Protein AF-A0A1J1DWV6-F1 (afdb_monomer_lite)

Secondary structure (DSSP, 8-state):
-HHHHTTS-TTS-EEEES-GGGGHHHHHT-TTEEEE-GGGT-S-SSS----

Sequence (51 aa):
MPIVESRASKESTIYTDGFKSYDGLVNFGYKGHYRVKHGENEFAKGPNHIN

Radius of gyration: 12.49 Å; chains: 1; bounding box: 33×18×24 Å

Foldseek 3Di:
DVVCVVPDDLADQDEDEPDPVCVCNVVVNNPNYHYDDVVVVCPDDDDDDDD

Structure (mmCIF, N/CA/C/O backbone):
data_AF-A0A1J1DWV6-F1
#
_entry.id   AF-A0A1J1DWV6-F1
#
loop_
_atom_site.group_PDB
_atom_site.id
_atom_site.type_symbol
_atom_site.label_atom_id
_atom_site.label_alt_id
_atom_site.label_comp_id
_atom_site.label_asym_id
_atom_site.label_entity_id
_atom_site.label_seq_id
_atom_site.pdbx_PDB_ins_code
_atom_site.Cartn_x
_atom_site.Cartn_y
_atom_site.Cartn_z
_atom_site.occupancy
_atom_site.B_iso_or_equiv
_atom_site.auth_seq_id
_atom_site.auth_comp_id
_atom_site.auth_asym_id
_atom_site.auth_atom_id
_atom_site.pdbx_PDB_model_num
ATOM 1 N N . MET A 1 1 ? -12.766 -3.996 2.787 1.00 71.50 1 MET A N 1
ATOM 2 C CA . MET A 1 1 ? -11.987 -5.122 2.216 1.00 71.50 1 MET A CA 1
ATOM 3 C C .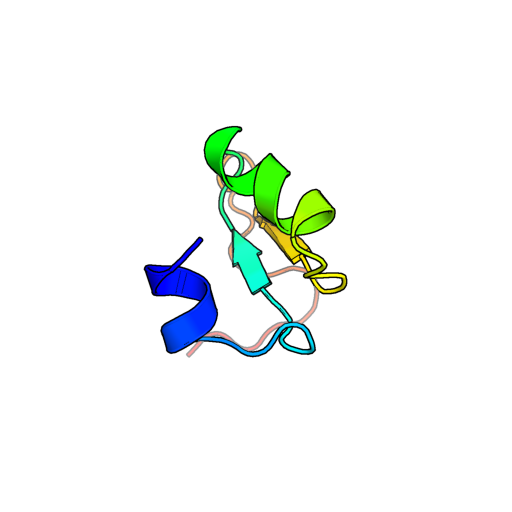 MET A 1 1 ? -11.775 -6.126 3.342 1.00 71.50 1 MET A C 1
ATOM 5 O O . MET A 1 1 ? -10.790 -6.005 4.064 1.00 71.50 1 MET A O 1
ATOM 9 N N . PRO A 1 2 ? -12.679 -7.101 3.525 1.00 74.38 2 PRO A N 1
ATOM 10 C CA . PRO A 1 2 ? -12.782 -7.829 4.793 1.00 74.38 2 PRO A CA 1
ATOM 11 C C . PRO A 1 2 ? -11.520 -8.630 5.149 1.00 74.38 2 PRO A C 1
ATOM 13 O O . PRO A 1 2 ? -11.139 -8.702 6.312 1.00 74.38 2 PRO A O 1
ATOM 16 N N . ILE A 1 3 ? -10.823 -9.178 4.149 1.00 82.44 3 ILE A N 1
ATOM 17 C CA . ILE A 1 3 ? -9.606 -9.972 4.369 1.00 82.44 3 ILE A CA 1
ATOM 18 C C . ILE A 1 3 ? -8.443 -9.091 4.850 1.00 82.44 3 ILE A C 1
ATOM 20 O O . ILE A 1 3 ? -7.779 -9.446 5.819 1.00 82.44 3 ILE A O 1
ATOM 24 N N . VAL A 1 4 ? -8.216 -7.929 4.228 1.00 82.56 4 VAL A N 1
ATOM 25 C CA . VAL A 1 4 ? -7.122 -7.017 4.616 1.00 82.56 4 VAL A CA 1
ATOM 26 C C . VAL A 1 4 ? -7.394 -6.405 5.989 1.00 82.56 4 VAL A C 1
ATOM 28 O O . VAL A 1 4 ? -6.503 -6.386 6.830 1.00 82.56 4 VAL A O 1
ATOM 31 N N . GLU A 1 5 ? -8.638 -6.006 6.262 1.00 84.94 5 GLU A N 1
ATOM 32 C CA . GLU A 1 5 ? -9.044 -5.448 7.561 1.00 84.94 5 GLU A CA 1
ATOM 33 C C . GLU A 1 5 ? -8.912 -6.468 8.703 1.00 84.94 5 GLU A C 1
ATOM 35 O O . GLU A 1 5 ? -8.596 -6.091 9.826 1.00 84.94 5 GLU A O 1
ATOM 40 N N . SER A 1 6 ? -9.074 -7.767 8.421 1.00 88.38 6 SER A N 1
ATOM 41 C CA . SER A 1 6 ? -8.847 -8.832 9.412 1.00 88.38 6 SER A CA 1
ATOM 42 C C . SER A 1 6 ? -7.369 -9.130 9.695 1.00 88.38 6 SER A C 1
ATOM 44 O O . SER A 1 6 ? -7.055 -9.828 10.658 1.00 88.38 6 SER A O 1
ATOM 46 N N . ARG A 1 7 ? -6.456 -8.654 8.840 1.00 87.31 7 ARG A N 1
ATOM 47 C CA . ARG A 1 7 ? -5.027 -9.007 8.865 1.00 87.31 7 ARG A CA 1
ATOM 48 C C . ARG A 1 7 ? -4.111 -7.818 9.152 1.00 87.31 7 ARG A C 1
ATOM 50 O O . ARG A 1 7 ? -2.991 -8.038 9.598 1.00 87.31 7 ARG A O 1
ATOM 57 N N . ALA A 1 8 ? -4.561 -6.591 8.895 1.00 86.19 8 ALA A N 1
ATOM 58 C CA . ALA A 1 8 ? -3.771 -5.376 9.041 1.00 86.19 8 ALA A CA 1
ATOM 59 C C . ALA A 1 8 ? -4.628 -4.198 9.527 1.00 86.19 8 ALA A C 1
ATOM 61 O O . ALA A 1 8 ? -5.724 -3.945 9.014 1.00 86.19 8 ALA A O 1
ATOM 62 N N . SER A 1 9 ? -4.083 -3.442 10.485 1.00 88.12 9 SER A N 1
ATOM 63 C CA . SER A 1 9 ? -4.671 -2.185 10.958 1.00 88.12 9 SER A CA 1
ATOM 64 C C . SER A 1 9 ? -4.580 -1.109 9.874 1.00 88.12 9 SER A C 1
ATOM 66 O O . SER A 1 9 ? -3.680 -1.123 9.035 1.00 88.12 9 SER A O 1
ATOM 68 N N . LYS A 1 10 ? -5.478 -0.120 9.912 1.00 87.50 10 LYS A N 1
ATOM 69 C CA . LYS A 1 10 ? -5.425 1.049 9.013 1.00 87.50 10 LYS A CA 1
ATOM 70 C C . LYS A 1 10 ? -4.179 1.915 9.223 1.00 87.50 10 LYS A C 1
ATOM 72 O O . LYS A 1 10 ? -3.787 2.659 8.329 1.00 87.50 10 LYS A O 1
ATOM 77 N N . GLU A 1 11 ? -3.562 1.798 10.394 1.00 89.00 11 GLU A N 1
ATOM 78 C CA . GLU A 1 11 ? -2.310 2.465 10.766 1.00 89.00 11 GLU A CA 1
ATOM 79 C C . GLU A 1 11 ? -1.072 1.722 10.248 1.00 89.00 11 GLU A C 1
ATOM 81 O O . GLU A 1 11 ? 0.037 2.248 10.314 1.00 89.00 11 GLU A O 1
ATOM 86 N N . SER A 1 12 ? -1.238 0.497 9.741 1.00 88.94 12 SER A N 1
ATOM 87 C CA . SER A 1 12 ? -0.131 -0.288 9.211 1.00 88.94 12 SER A CA 1
ATOM 88 C C . SER A 1 12 ? 0.430 0.330 7.930 1.00 88.94 12 SER A C 1
ATOM 90 O O . SER A 1 12 ? -0.302 0.809 7.061 1.00 88.94 12 SER A O 1
ATOM 92 N N . THR A 1 13 ? 1.749 0.242 7.789 1.00 89.19 13 THR A N 1
ATOM 93 C CA . THR A 1 13 ? 2.434 0.497 6.523 1.00 89.19 13 THR A CA 1
ATOM 94 C C . THR A 1 13 ? 2.266 -0.719 5.616 1.00 89.19 13 THR A C 1
ATOM 96 O O . THR A 1 13 ? 2.693 -1.817 5.969 1.00 89.19 13 THR A O 1
ATOM 99 N N . ILE A 1 14 ? 1.642 -0.532 4.455 1.00 88.62 14 ILE A N 1
ATOM 100 C CA . ILE A 1 14 ? 1.339 -1.596 3.496 1.00 88.62 14 ILE A CA 1
ATOM 101 C C . ILE A 1 14 ? 2.083 -1.309 2.198 1.00 88.62 14 ILE A C 1
ATOM 103 O O . ILE A 1 14 ? 1.892 -0.260 1.588 1.00 88.62 14 ILE A O 1
ATOM 107 N N . TYR A 1 15 ? 2.873 -2.275 1.743 1.00 87.38 15 TYR A N 1
ATOM 108 C CA . TYR A 1 15 ? 3.499 -2.256 0.427 1.00 87.38 15 TYR A CA 1
ATOM 109 C C . TYR A 1 15 ? 2.744 -3.220 -0.486 1.00 87.38 15 TYR A C 1
ATOM 111 O O . TYR A 1 15 ? 2.587 -4.388 -0.139 1.00 87.38 15 TYR A O 1
ATOM 119 N N . THR A 1 16 ? 2.250 -2.742 -1.628 1.00 86.38 16 THR A N 1
ATOM 120 C CA . THR A 1 16 ? 1.588 -3.596 -2.625 1.00 86.38 16 THR A CA 1
ATOM 121 C C . THR A 1 16 ? 2.207 -3.431 -3.998 1.00 86.38 16 THR A C 1
ATOM 123 O O . THR A 1 16 ? 2.763 -2.383 -4.330 1.00 86.38 16 THR A O 1
ATOM 126 N N . ASP A 1 17 ? 1.999 -4.426 -4.843 1.00 83.38 17 ASP A N 1
ATOM 127 C CA . ASP A 1 17 ? 2.366 -4.364 -6.251 1.00 83.38 17 ASP A CA 1
ATOM 128 C C . ASP A 1 17 ? 1.551 -3.287 -6.989 1.00 83.38 17 ASP A C 1
ATOM 130 O O . ASP A 1 17 ? 0.538 -2.772 -6.501 1.00 83.38 17 ASP A O 1
ATOM 134 N N . GLY A 1 18 ? 1.967 -2.963 -8.214 1.00 80.88 18 GLY A N 1
ATOM 135 C CA . GLY A 1 18 ? 1.349 -1.932 -9.055 1.00 80.88 18 GLY A CA 1
ATOM 136 C C . GLY A 1 18 ? -0.040 -2.257 -9.629 1.00 80.88 18 GLY A C 1
ATOM 137 O O . GLY A 1 18 ? -0.472 -1.581 -10.564 1.00 80.88 18 GLY A O 1
ATOM 138 N N . PHE A 1 19 ? -0.742 -3.277 -9.130 1.00 84.88 19 PHE A N 1
ATOM 139 C CA . PHE A 1 19 ? -2.077 -3.633 -9.616 1.00 84.88 19 PHE A CA 1
ATOM 140 C C . PHE A 1 19 ? -3.146 -2.644 -9.141 1.00 84.88 19 PHE A C 1
ATOM 142 O O . PHE A 1 19 ? -3.253 -2.334 -7.957 1.00 84.88 19 PHE A O 1
ATOM 149 N N . LYS A 1 20 ? -4.005 -2.213 -10.076 1.00 83.38 20 LYS A N 1
ATOM 150 C CA . LYS A 1 20 ? -5.081 -1.229 -9.839 1.00 83.38 20 LYS A CA 1
ATOM 151 C C . LYS A 1 20 ? -6.099 -1.660 -8.777 1.00 83.38 20 LYS A C 1
ATOM 153 O O . LYS A 1 20 ? -6.791 -0.822 -8.211 1.00 83.38 20 LYS A O 1
ATOM 158 N N . SER A 1 21 ? -6.205 -2.958 -8.490 1.00 84.00 21 SER A N 1
ATOM 159 C CA . SER A 1 21 ? -7.074 -3.491 -7.433 1.00 84.00 21 SER A CA 1
ATOM 160 C C . SER A 1 21 ? -6.722 -2.952 -6.043 1.00 84.00 21 SER A C 1
ATOM 162 O O . SER A 1 21 ? -7.595 -2.891 -5.178 1.00 84.00 21 SER A O 1
ATOM 164 N N . TYR A 1 22 ? -5.468 -2.542 -5.827 1.00 85.12 22 TYR A N 1
ATOM 165 C CA . TYR A 1 22 ? -4.997 -2.008 -4.551 1.00 85.12 22 TYR A CA 1
ATOM 166 C C . TYR A 1 22 ? -5.261 -0.509 -4.374 1.00 85.12 22 TYR A C 1
ATOM 168 O O . TYR A 1 22 ? -5.123 -0.005 -3.265 1.00 85.12 22 TYR A O 1
ATOM 176 N N . ASP A 1 23 ? -5.727 0.198 -5.406 1.00 82.75 23 ASP A N 1
ATOM 177 C CA . ASP A 1 23 ? -5.999 1.647 -5.352 1.00 82.75 23 ASP A CA 1
ATOM 178 C C . ASP A 1 23 ? -7.117 1.970 -4.359 1.00 82.75 23 ASP A C 1
ATOM 180 O O . ASP A 1 23 ? -7.147 3.037 -3.746 1.00 82.75 23 ASP A O 1
ATOM 184 N N . GLY A 1 24 ? -8.007 1.000 -4.134 1.00 85.69 24 GLY A N 1
ATOM 185 C CA . GLY A 1 24 ? -9.044 1.087 -3.118 1.00 85.69 24 GLY A CA 1
ATOM 186 C C . GLY A 1 24 ? -8.495 1.245 -1.698 1.00 85.69 24 GLY A C 1
ATOM 187 O O . GLY A 1 24 ? -9.190 1.828 -0.873 1.00 85.69 24 GLY A O 1
ATOM 188 N N . LEU A 1 25 ? -7.271 0.788 -1.393 1.00 86.69 25 LEU A N 1
ATOM 189 C CA . LEU A 1 25 ? -6.698 0.861 -0.039 1.00 86.69 25 LEU A CA 1
ATOM 190 C C . LEU A 1 25 ? -6.619 2.303 0.478 1.00 86.69 25 LEU A C 1
ATOM 192 O O . LEU A 1 25 ? -6.943 2.550 1.642 1.00 86.69 25 LEU A O 1
ATOM 196 N N . VAL A 1 26 ? -6.309 3.257 -0.403 1.00 83.25 26 VAL A N 1
ATOM 197 C CA . VAL A 1 26 ? -6.322 4.691 -0.083 1.00 83.25 26 VAL A CA 1
ATOM 198 C C . VAL A 1 26 ? -7.722 5.132 0.357 1.00 83.25 26 VAL A C 1
ATOM 200 O O . VAL A 1 26 ? -7.876 5.760 1.404 1.00 83.25 26 VAL A O 1
ATOM 203 N N . ASN A 1 27 ? -8.756 4.720 -0.382 1.00 84.50 27 ASN A N 1
ATOM 204 C CA . ASN A 1 27 ? -10.153 5.045 -0.0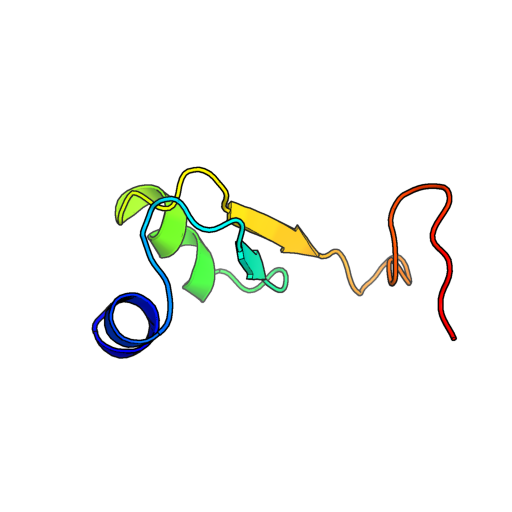78 1.00 84.50 27 ASN A CA 1
ATOM 205 C C . ASN A 1 27 ? -10.660 4.358 1.203 1.00 84.50 27 ASN A C 1
ATOM 207 O O . ASN A 1 27 ? -11.531 4.894 1.883 1.00 84.50 27 ASN A O 1
ATOM 211 N N . PHE A 1 28 ? -10.108 3.196 1.566 1.00 84.88 28 PHE A N 1
ATOM 212 C CA . PHE A 1 28 ? -10.445 2.483 2.808 1.00 84.88 28 PHE A CA 1
ATOM 213 C C . PHE A 1 28 ? -9.743 3.049 4.060 1.00 84.88 28 PHE A C 1
ATOM 215 O O . PHE A 1 28 ? -10.068 2.647 5.187 1.00 84.88 28 PHE A O 1
ATOM 222 N N . GLY A 1 29 ? -8.840 4.021 3.886 1.00 85.38 29 GLY A N 1
ATOM 223 C CA . GLY A 1 29 ? -8.169 4.736 4.972 1.00 85.38 29 GLY A CA 1
ATOM 224 C C . GLY A 1 29 ? -6.781 4.206 5.330 1.00 85.38 29 GLY A C 1
ATOM 225 O O . GLY A 1 29 ? -6.250 4.589 6.371 1.00 85.38 29 GLY A O 1
ATOM 226 N N . TYR A 1 30 ? -6.179 3.363 4.487 1.00 88.50 30 TYR A N 1
ATOM 227 C CA . TYR A 1 30 ? -4.803 2.894 4.660 1.00 88.50 30 TYR A CA 1
ATOM 228 C C . TYR A 1 30 ? -3.819 3.963 4.178 1.00 88.50 30 TYR A C 1
ATOM 230 O O . TYR A 1 30 ? -3.342 3.940 3.046 1.00 88.50 30 TYR A O 1
ATOM 238 N N . LYS A 1 31 ? -3.534 4.941 5.045 1.00 84.06 31 LYS A N 1
ATOM 239 C CA . LYS A 1 31 ? -2.672 6.093 4.717 1.00 84.06 31 LYS A CA 1
ATOM 240 C C . LYS A 1 31 ? -1.210 5.705 4.476 1.00 84.06 31 LYS A C 1
ATOM 242 O O . LYS A 1 31 ? -0.519 6.397 3.740 1.00 84.06 31 LYS A O 1
ATOM 247 N N . GLY A 1 32 ? -0.751 4.607 5.076 1.00 85.44 32 GLY A N 1
ATOM 248 C CA . GLY A 1 32 ? 0.592 4.055 4.890 1.00 85.44 32 GLY A CA 1
ATOM 249 C C . GLY A 1 32 ? 0.725 3.143 3.668 1.00 85.44 32 GLY A C 1
ATOM 250 O O . GLY A 1 32 ? 1.522 2.211 3.711 1.00 85.44 32 GLY A O 1
ATOM 251 N N . HIS A 1 33 ? -0.086 3.335 2.6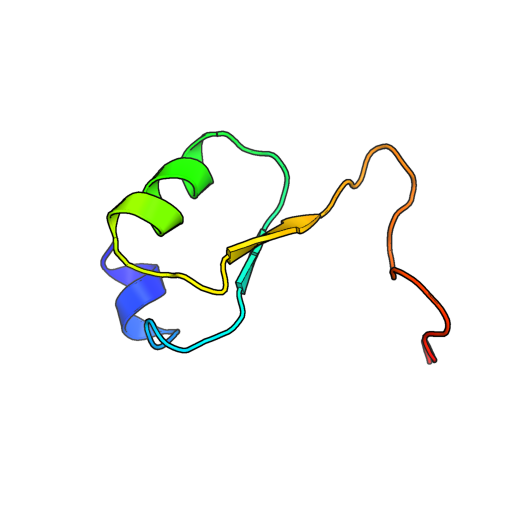24 1.00 89.25 33 HIS A N 1
ATOM 252 C CA . HIS A 1 33 ? -0.057 2.503 1.421 1.00 89.25 33 HIS A CA 1
ATOM 253 C C . HIS A 1 33 ? 0.997 2.994 0.420 1.00 89.25 33 HIS A C 1
ATOM 255 O O . HIS A 1 33 ? 0.950 4.131 -0.046 1.00 89.25 33 HIS A O 1
ATOM 261 N N . TYR A 1 34 ? 1.928 2.111 0.061 1.00 87.31 34 TYR A N 1
ATOM 262 C CA . TYR A 1 34 ? 3.015 2.368 -0.879 1.00 87.31 34 TYR A CA 1
ATOM 263 C C . TYR A 1 34 ? 3.031 1.313 -1.988 1.00 87.31 34 TYR A C 1
ATOM 265 O O . TYR A 1 34 ? 2.705 0.146 -1.765 1.00 87.31 34 TYR A O 1
ATOM 273 N N . ARG A 1 35 ? 3.450 1.715 -3.193 1.00 86.38 35 ARG A N 1
ATOM 274 C CA . ARG A 1 35 ? 3.605 0.800 -4.330 1.00 86.38 35 ARG A CA 1
ATOM 275 C C . ARG A 1 35 ? 5.045 0.346 -4.504 1.00 86.38 35 ARG A C 1
ATOM 277 O O . ARG A 1 35 ? 5.953 1.177 -4.538 1.00 86.38 35 ARG A O 1
ATOM 284 N N . VAL A 1 36 ? 5.21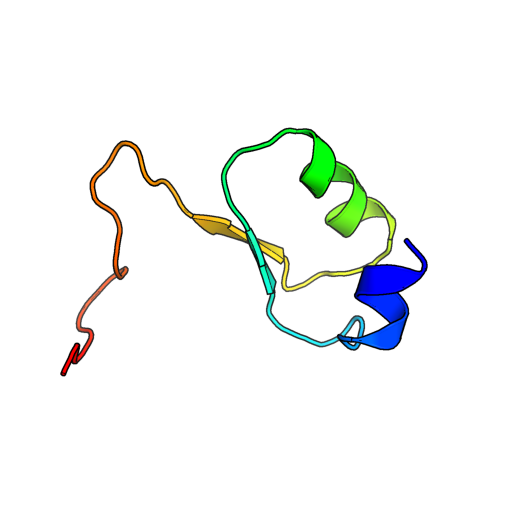7 -0.954 -4.703 1.00 82.19 36 VAL A N 1
ATOM 285 C CA . VAL A 1 36 ? 6.481 -1.567 -5.115 1.00 82.19 36 VAL A CA 1
ATOM 286 C C . VAL A 1 36 ? 6.526 -1.630 -6.642 1.00 82.19 36 VAL A C 1
ATOM 288 O O . VAL A 1 3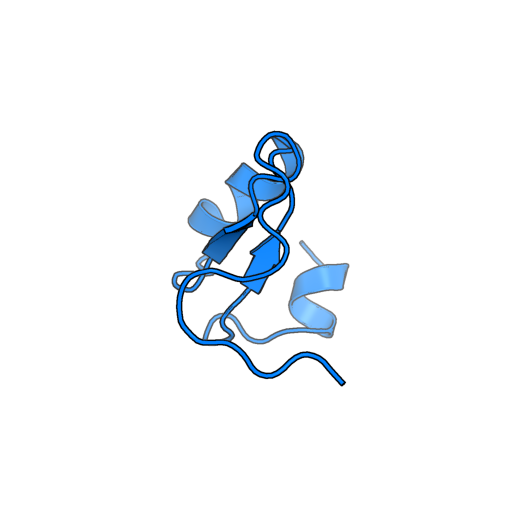6 ? 5.574 -2.075 -7.291 1.00 82.19 36 VAL A O 1
ATOM 291 N N . LYS A 1 37 ? 7.625 -1.156 -7.239 1.00 78.75 37 LYS A N 1
ATOM 292 C CA . LYS A 1 37 ? 7.836 -1.187 -8.689 1.00 78.75 37 LYS A CA 1
ATOM 293 C C . LYS A 1 37 ? 8.704 -2.380 -9.091 1.00 78.75 37 LYS A C 1
ATOM 295 O O . LYS A 1 37 ? 9.903 -2.255 -9.324 1.00 78.75 37 LYS A O 1
ATOM 300 N N . HIS A 1 38 ? 8.080 -3.539 -9.266 1.00 71.56 38 HIS A N 1
ATOM 301 C CA . HIS A 1 38 ? 8.804 -4.751 -9.675 1.00 71.56 38 HIS A CA 1
ATOM 302 C C . HIS A 1 38 ? 9.524 -4.628 -11.028 1.00 71.56 38 HIS A C 1
ATOM 304 O O . HIS A 1 38 ? 10.566 -5.245 -11.215 1.00 71.56 38 HIS A O 1
ATOM 310 N N . GLY A 1 39 ? 9.023 -3.796 -11.951 1.00 67.62 39 GLY A N 1
ATOM 311 C CA . GLY A 1 39 ? 9.639 -3.585 -13.269 1.00 67.62 39 GLY A CA 1
ATOM 312 C C . GLY A 1 39 ? 10.998 -2.873 -13.247 1.00 67.62 39 GLY A C 1
ATOM 313 O O . GLY A 1 39 ? 11.717 -2.925 -14.237 1.00 67.62 39 GLY A O 1
ATOM 314 N N . GLU A 1 40 ? 11.366 -2.238 -12.132 1.00 70.00 40 GLU A N 1
ATOM 315 C CA . GLU A 1 40 ? 12.664 -1.571 -11.951 1.00 70.00 40 GLU A CA 1
ATOM 316 C C . GLU A 1 40 ? 13.641 -2.437 -11.121 1.00 70.00 40 GLU A C 1
ATOM 318 O O . GLU A 1 40 ? 14.650 -1.931 -10.640 1.00 70.00 40 GLU A O 1
ATOM 323 N N . ASN A 1 41 ? 13.357 -3.740 -10.933 1.00 63.03 41 ASN A N 1
ATOM 324 C CA . ASN A 1 41 ? 14.077 -4.631 -10.002 1.00 63.03 41 ASN A CA 1
ATOM 325 C C . ASN A 1 41 ? 14.168 -4.057 -8.579 1.00 63.03 41 ASN A C 1
ATOM 327 O O . ASN A 1 41 ? 15.123 -4.301 -7.840 1.00 63.03 41 ASN A O 1
ATOM 331 N N . GLU A 1 42 ? 13.163 -3.276 -8.191 1.00 64.81 42 GLU A N 1
ATOM 332 C CA . GLU A 1 42 ? 13.143 -2.549 -6.934 1.00 64.81 42 GLU A CA 1
ATOM 333 C C . GLU A 1 42 ? 12.772 -3.506 -5.791 1.00 64.81 42 GLU A C 1
ATOM 335 O O . GLU A 1 42 ? 11.639 -3.547 -5.320 1.00 64.81 42 GLU A O 1
ATOM 340 N N . PHE A 1 43 ? 13.731 -4.341 -5.386 1.00 66.81 43 PHE A N 1
ATOM 341 C CA . PHE A 1 43 ? 13.586 -5.243 -4.241 1.00 66.81 43 PHE A CA 1
ATOM 342 C C . PHE A 1 43 ? 13.715 -4.484 -2.913 1.00 66.81 43 PHE A C 1
ATOM 344 O O . PHE A 1 43 ? 13.086 -4.842 -1.921 1.00 66.81 43 PHE A O 1
ATOM 351 N N . ALA A 1 44 ? 14.501 -3.403 -2.894 1.00 65.44 44 ALA A N 1
ATOM 352 C CA . ALA A 1 44 ? 14.638 -2.521 -1.745 1.00 65.44 44 ALA A CA 1
ATOM 353 C C . ALA A 1 44 ? 15.020 -1.097 -2.190 1.00 65.44 44 ALA A C 1
ATOM 355 O O . ALA A 1 44 ? 15.834 -0.924 -3.097 1.00 65.44 44 ALA A O 1
ATOM 356 N N . LYS A 1 45 ? 14.444 -0.066 -1.554 1.00 67.56 45 LYS A N 1
ATOM 357 C CA . LYS A 1 45 ? 14.789 1.346 -1.803 1.00 67.56 45 LYS A CA 1
ATOM 358 C C . LYS A 1 45 ? 15.808 1.840 -0.783 1.00 67.56 45 LYS A C 1
ATOM 360 O O . LYS A 1 45 ? 15.498 1.908 0.404 1.00 67.56 45 LYS A O 1
ATOM 365 N N . GLY A 1 46 ? 16.991 2.242 -1.243 1.00 70.81 46 GLY A N 1
ATOM 366 C CA . GLY A 1 46 ? 18.059 2.770 -0.384 1.00 70.81 46 GLY A CA 1
ATOM 367 C C . GLY A 1 46 ? 18.953 1.683 0.233 1.00 70.81 46 GLY A C 1
ATOM 368 O O . GLY A 1 46 ? 18.913 0.535 -0.216 1.00 70.81 46 GLY A O 1
ATOM 369 N N . PRO A 1 47 ? 19.781 2.024 1.240 1.00 68.88 47 PRO A N 1
ATOM 370 C CA . PRO A 1 47 ? 20.651 1.064 1.908 1.00 68.88 47 PRO A CA 1
ATOM 371 C C . PRO A 1 47 ? 19.797 0.069 2.693 1.00 68.88 47 PRO A C 1
ATOM 373 O O . PRO A 1 47 ? 19.200 0.419 3.708 1.00 68.88 47 PRO A O 1
ATOM 376 N N . ASN A 1 48 ? 19.728 -1.165 2.208 1.00 70.31 48 ASN A N 1
ATOM 377 C CA . ASN A 1 48 ? 18.968 -2.236 2.836 1.00 70.31 48 ASN A CA 1
ATOM 378 C C . ASN A 1 48 ? 19.863 -3.460 2.985 1.00 70.31 48 ASN A C 1
ATOM 380 O O . ASN A 1 48 ? 20.555 -3.848 2.045 1.00 70.31 48 ASN A O 1
ATOM 384 N N . HIS A 1 49 ? 19.845 -4.064 4.170 1.00 75.56 49 HIS A N 1
ATOM 385 C CA . HIS A 1 49 ? 20.460 -5.363 4.390 1.00 75.56 49 HIS A CA 1
ATOM 386 C C . HIS A 1 49 ? 19.455 -6.435 3.970 1.00 75.56 49 HIS A C 1
ATOM 388 O O . HIS A 1 49 ? 18.376 -6.534 4.554 1.00 75.56 49 HIS A O 1
ATOM 394 N N . ILE A 1 50 ? 19.811 -7.222 2.960 1.00 67.31 50 ILE A N 1
ATOM 395 C CA . ILE A 1 50 ? 19.049 -8.387 2.510 1.00 67.31 50 ILE A CA 1
ATOM 396 C C . ILE A 1 50 ? 19.948 -9.595 2.781 1.00 67.31 50 ILE A C 1
ATOM 398 O O . ILE A 1 50 ? 21.095 -9.590 2.342 1.00 67.31 50 ILE A O 1
ATOM 402 N N . ASN A 1 51 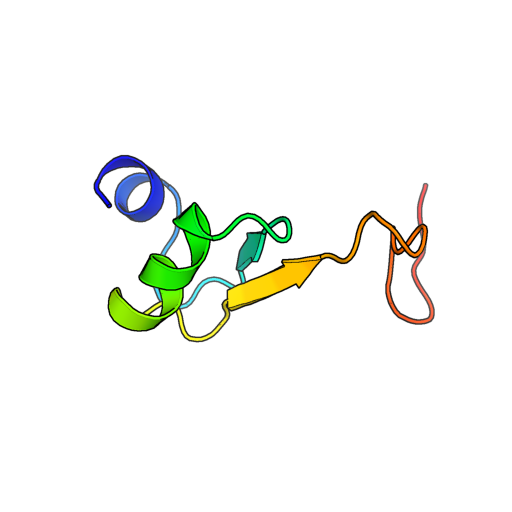? 19.447 -10.540 3.579 1.00 56.22 51 ASN A N 1
ATOM 403 C CA . ASN A 1 51 ? 20.195 -11.674 4.138 1.00 56.22 51 ASN A CA 1
ATOM 404 C C . ASN A 1 51 ? 20.586 -12.710 3.077 1.00 56.22 51 ASN A C 1
ATOM 406 O O . ASN A 1 51 ? 19.689 -13.067 2.279 1.00 56.22 51 ASN A O 1
#

Organism: NCBI:txid242600

pLDDT: mean 80.11, std 8.67, range [56.22, 89.25]